Protein AF-A0A2K5RKD4-F1 (afdb_monomer_lite)

Foldseek 3Di:
DDDDDDPPDPDDPPPVVVVVVVVVVVVVVVVVVCVPDDPVNVLCLLCPPPRPVCVRNLCSVLVHDPVDDPVVSVVSVVVVVCVVDPPDPDDD

Structure (mmCIF, N/CA/C/O backbone):
data_AF-A0A2K5RKD4-F1
#
_entry.id   AF-A0A2K5RKD4-F1
#
loop_
_atom_site.group_PDB
_atom_site.id
_atom_site.type_symbol
_atom_site.label_atom_id
_atom_site.label_alt_id
_atom_site.label_comp_id
_atom_site.label_asym_id
_atom_site.label_entity_id
_atom_site.label_seq_id
_atom_site.pdbx_PDB_ins_code
_atom_site.Cartn_x
_atom_site.Cartn_y
_atom_site.Cartn_z
_atom_site.occupancy
_atom_site.B_iso_or_equiv
_atom_site.auth_seq_id
_atom_site.auth_comp_id
_atom_site.auth_asym_id
_atom_site.auth_atom_id
_atom_site.pdbx_PDB_model_num
ATOM 1 N N . MET A 1 1 ? 60.236 -24.797 -21.190 1.00 40.06 1 MET A N 1
ATOM 2 C CA . MET A 1 1 ? 59.625 -23.646 -21.891 1.00 40.06 1 MET A CA 1
ATOM 3 C C . MET A 1 1 ? 58.178 -23.988 -22.215 1.00 40.06 1 MET A C 1
ATOM 5 O O . MET A 1 1 ? 57.939 -25.110 -22.632 1.00 40.06 1 MET A O 1
ATOM 9 N N . ALA A 1 2 ? 57.292 -23.004 -22.022 1.00 38.91 2 ALA A N 1
ATOM 10 C CA . ALA A 1 2 ? 55.903 -22.886 -22.488 1.00 38.91 2 ALA A CA 1
ATOM 11 C C . ALA A 1 2 ? 54.828 -23.812 -21.874 1.00 38.91 2 ALA A C 1
ATOM 13 O O . ALA A 1 2 ? 54.592 -24.927 -22.328 1.00 38.91 2 ALA A O 1
ATOM 14 N N . ALA A 1 3 ? 54.123 -23.263 -20.878 1.00 41.66 3 ALA A N 1
ATOM 15 C CA . ALA A 1 3 ? 52.780 -23.666 -20.480 1.00 41.66 3 ALA A CA 1
ATOM 16 C C . ALA A 1 3 ? 51.777 -23.251 -21.573 1.00 41.66 3 ALA A C 1
ATOM 18 O O . ALA A 1 3 ? 51.781 -22.096 -22.004 1.00 41.66 3 ALA A O 1
ATOM 19 N N . SER A 1 4 ? 50.935 -24.188 -22.018 1.00 44.75 4 SER A N 1
ATOM 20 C CA . SER A 1 4 ? 49.750 -23.884 -22.827 1.00 44.75 4 SER A CA 1
ATOM 21 C C . SER A 1 4 ? 48.748 -23.142 -21.950 1.00 44.75 4 SER A C 1
ATOM 23 O O . SER A 1 4 ? 48.202 -23.715 -21.011 1.00 44.75 4 SER A O 1
ATOM 25 N N . GLY A 1 5 ? 48.565 -21.854 -22.231 1.00 43.81 5 GLY A N 1
ATOM 26 C CA . GLY A 1 5 ? 47.524 -21.039 -21.624 1.00 43.81 5 GLY A CA 1
ATOM 27 C C . GLY A 1 5 ? 46.160 -21.490 -22.127 1.00 43.81 5 GLY A C 1
ATOM 28 O O . GLY A 1 5 ? 45.875 -21.405 -23.320 1.00 43.81 5 GLY A O 1
ATOM 29 N N . GLU A 1 6 ? 45.330 -21.965 -21.206 1.00 43.31 6 GLU A N 1
ATOM 30 C CA . GLU A 1 6 ? 43.898 -22.121 -21.403 1.00 43.31 6 GLU A CA 1
ATOM 31 C C . GLU A 1 6 ? 43.323 -20.748 -21.764 1.00 43.31 6 GLU A C 1
ATOM 33 O O . GLU A 1 6 ? 43.387 -19.787 -20.993 1.00 43.31 6 GLU A O 1
ATOM 38 N N . SER A 1 7 ? 42.809 -20.638 -22.985 1.00 45.88 7 SER A N 1
ATOM 39 C CA . SER A 1 7 ? 42.069 -19.479 -23.453 1.00 45.88 7 SER A CA 1
ATOM 40 C C . SER A 1 7 ? 40.773 -19.377 -22.653 1.00 45.88 7 SER A C 1
ATOM 42 O O . SER A 1 7 ? 39.756 -19.972 -23.016 1.00 45.88 7 SER A O 1
ATOM 44 N N . GLY A 1 8 ? 40.821 -18.634 -21.550 1.00 45.09 8 GLY A N 1
ATOM 45 C CA . GLY A 1 8 ? 39.639 -18.165 -20.848 1.00 45.09 8 GLY A CA 1
ATOM 46 C C . GLY A 1 8 ? 38.785 -17.350 -21.811 1.00 45.09 8 GLY A C 1
ATOM 47 O O . GLY A 1 8 ? 39.130 -16.230 -22.182 1.00 45.09 8 GLY A O 1
ATOM 48 N N . THR A 1 9 ? 37.672 -17.933 -22.240 1.00 50.81 9 THR A N 1
ATOM 49 C CA . THR A 1 9 ? 36.572 -17.213 -22.873 1.00 50.81 9 THR A CA 1
ATOM 50 C C . THR A 1 9 ? 36.149 -16.072 -21.940 1.00 50.81 9 THR A C 1
ATOM 52 O O . THR A 1 9 ? 35.808 -16.363 -20.789 1.00 50.81 9 THR A O 1
ATOM 55 N N . PRO A 1 10 ? 36.144 -14.795 -22.366 1.00 48.28 10 PRO A N 1
ATOM 56 C CA . PRO A 1 10 ? 35.578 -13.732 -21.553 1.00 48.28 10 PRO A CA 1
ATOM 57 C C . PRO A 1 10 ? 34.063 -13.938 -21.546 1.00 48.28 10 PRO A C 1
ATOM 59 O O . PRO A 1 10 ? 33.363 -13.653 -22.517 1.00 48.28 10 PRO A O 1
ATOM 62 N N . GLY A 1 11 ? 33.573 -14.541 -20.467 1.00 47.41 11 GLY A N 1
ATOM 63 C CA . GLY A 1 11 ? 32.159 -14.785 -20.261 1.00 47.41 11 GLY A CA 1
ATOM 64 C C . GLY A 1 11 ? 31.374 -13.474 -20.259 1.00 47.41 11 GLY A C 1
ATOM 65 O O . GLY A 1 11 ? 31.622 -12.596 -19.443 1.00 47.41 11 GLY A O 1
ATOM 66 N N . SER A 1 12 ? 30.410 -13.382 -21.175 1.00 53.41 12 SER A N 1
ATOM 67 C CA . SER A 1 12 ? 29.050 -12.896 -20.911 1.00 53.41 12 SER A CA 1
ATOM 68 C C . SER A 1 12 ? 28.919 -11.658 -20.001 1.00 53.41 12 SER A C 1
ATOM 70 O O . SER A 1 12 ? 28.324 -11.729 -18.929 1.00 53.41 12 SER A O 1
ATOM 72 N N . GLY A 1 13 ? 29.414 -10.503 -20.455 1.00 50.56 13 GLY A N 1
ATOM 73 C CA . GLY A 1 13 ? 29.206 -9.199 -19.802 1.00 50.56 13 GLY A CA 1
ATOM 74 C C . GLY A 1 13 ? 27.964 -8.414 -20.263 1.00 50.56 13 GLY A C 1
ATOM 75 O O . GLY A 1 13 ? 27.740 -7.315 -19.772 1.00 50.56 13 GLY A O 1
ATOM 76 N N . GLY A 1 14 ? 27.164 -8.935 -21.204 1.00 55.91 14 GLY A N 1
ATOM 77 C CA . GLY A 1 14 ? 25.990 -8.223 -21.746 1.00 55.91 14 GLY A CA 1
ATOM 78 C C . GLY A 1 14 ? 24.738 -8.288 -20.860 1.00 55.91 14 GLY A C 1
ATOM 79 O O . GLY A 1 14 ? 23.956 -7.348 -20.810 1.00 55.91 14 GLY A O 1
ATOM 80 N N . SER A 1 15 ? 24.574 -9.365 -20.087 1.00 67.31 15 SER A N 1
ATOM 81 C CA . SER A 1 15 ? 23.308 -9.652 -19.397 1.00 67.31 15 SER A CA 1
ATOM 82 C C . SER A 1 15 ? 23.003 -8.728 -18.213 1.00 67.31 15 SER A C 1
ATOM 84 O O . SER A 1 15 ? 21.833 -8.509 -17.907 1.00 67.31 15 SER A O 1
ATOM 86 N N . THR A 1 16 ? 24.017 -8.213 -17.514 1.00 75.94 16 THR A N 1
ATOM 87 C CA . THR A 1 16 ? 23.825 -7.384 -16.311 1.00 75.94 16 THR A CA 1
ATOM 88 C C . THR A 1 16 ? 23.643 -5.908 -16.632 1.00 75.94 16 THR A C 1
ATOM 90 O O . THR A 1 16 ? 22.843 -5.246 -15.978 1.00 75.94 16 THR A O 1
ATOM 93 N N . GLU A 1 17 ? 24.345 -5.401 -17.645 1.00 81.38 17 GLU A N 1
ATOM 94 C CA . GLU A 1 17 ? 24.223 -4.009 -18.088 1.00 81.38 17 GLU A CA 1
ATOM 95 C C . GLU A 1 17 ? 22.860 -3.764 -18.747 1.00 81.38 17 GLU A C 1
ATOM 97 O O . GLU A 1 17 ? 22.176 -2.793 -18.432 1.00 81.38 17 GLU A O 1
ATOM 102 N N . GLU A 1 18 ? 22.401 -4.692 -19.590 1.00 82.50 18 GLU A N 1
ATOM 103 C CA . GLU A 1 18 ? 21.071 -4.630 -20.207 1.00 82.50 18 GLU A CA 1
ATOM 104 C C . GLU A 1 18 ? 19.947 -4.730 -19.163 1.00 82.50 18 GLU A C 1
ATOM 106 O O . GLU A 1 18 ? 18.974 -3.969 -19.213 1.00 82.50 18 GLU A O 1
ATOM 111 N N . ALA A 1 19 ? 20.099 -5.611 -18.167 1.00 83.38 19 ALA A N 1
ATOM 112 C CA . ALA A 1 19 ? 19.166 -5.704 -17.047 1.00 83.38 19 ALA A CA 1
ATOM 113 C C . ALA A 1 19 ? 19.144 -4.410 -16.217 1.00 83.38 19 ALA A C 1
ATOM 115 O O . ALA A 1 19 ? 18.069 -3.913 -15.876 1.00 83.38 19 ALA A O 1
ATOM 116 N N . PHE A 1 20 ? 20.310 -3.823 -15.935 1.00 87.06 20 PHE A N 1
ATOM 117 C CA . PHE A 1 20 ? 20.412 -2.558 -15.212 1.00 87.06 20 PHE A CA 1
ATOM 118 C C . PHE A 1 20 ? 19.762 -1.402 -15.981 1.00 87.06 20 PHE A C 1
ATOM 120 O O . PHE A 1 20 ? 18.978 -0.644 -15.408 1.00 87.06 20 PHE A O 1
ATOM 127 N N . MET A 1 21 ? 20.024 -1.293 -17.285 1.00 89.19 21 MET A N 1
ATOM 128 C CA . MET A 1 21 ? 19.426 -0.262 -18.136 1.00 89.19 21 MET A CA 1
ATOM 129 C C . MET A 1 21 ? 17.906 -0.394 -18.217 1.00 89.19 21 MET A C 1
ATOM 131 O O . MET A 1 21 ? 17.213 0.626 -18.173 1.00 89.19 21 MET A O 1
ATOM 135 N N . THR A 1 22 ? 17.388 -1.623 -18.256 1.00 86.25 22 THR A N 1
ATOM 136 C CA . THR A 1 22 ? 15.944 -1.909 -18.213 1.00 86.25 22 THR A CA 1
ATOM 137 C C . THR A 1 22 ? 15.330 -1.429 -16.898 1.00 86.25 22 THR A C 1
ATOM 139 O O . THR A 1 22 ? 14.416 -0.608 -16.902 1.00 86.25 22 THR A O 1
ATOM 142 N N . VAL A 1 23 ? 15.903 -1.829 -15.758 1.00 85.62 23 VAL A N 1
ATOM 143 C CA . VAL A 1 23 ? 15.430 -1.387 -14.435 1.00 85.62 23 VAL A CA 1
ATOM 144 C C . VAL A 1 23 ? 15.495 0.139 -14.305 1.00 85.62 23 VAL A C 1
ATOM 146 O O . VAL A 1 23 ? 14.564 0.768 -13.806 1.00 85.62 23 VAL A O 1
ATOM 149 N N . TYR A 1 24 ? 16.566 0.766 -14.790 1.00 85.56 24 TYR A N 1
ATOM 150 C CA . TYR A 1 24 ? 16.734 2.217 -14.743 1.00 85.56 24 TYR A CA 1
ATOM 151 C C . TYR A 1 24 ? 15.702 2.965 -15.599 1.00 85.56 24 TYR A C 1
ATOM 153 O O . TYR A 1 24 ? 15.178 4.007 -15.186 1.00 85.56 24 TYR A O 1
ATOM 161 N N . THR A 1 25 ? 15.386 2.446 -16.788 1.00 87.19 25 THR A N 1
ATOM 162 C CA . THR A 1 25 ? 14.338 3.028 -17.635 1.00 87.19 25 THR A CA 1
ATOM 163 C C . THR A 1 25 ? 12.957 2.853 -17.019 1.00 87.19 25 THR A C 1
ATOM 165 O O . THR A 1 25 ? 12.188 3.817 -17.013 1.00 87.19 25 THR A O 1
ATOM 168 N N . ASP A 1 26 ? 12.673 1.698 -16.423 1.00 83.31 26 ASP A N 1
ATOM 169 C CA . ASP A 1 26 ? 11.421 1.446 -15.711 1.00 83.31 26 ASP A CA 1
ATOM 170 C C . ASP A 1 26 ? 11.235 2.409 -14.535 1.00 83.31 26 ASP A C 1
ATOM 172 O O . ASP A 1 26 ? 10.186 3.049 -14.421 1.00 83.31 26 ASP A O 1
ATOM 176 N N . VAL A 1 27 ? 12.272 2.606 -13.711 1.00 83.44 27 VAL A N 1
ATOM 177 C CA . VAL A 1 27 ? 12.249 3.561 -12.588 1.00 83.44 27 VAL A CA 1
ATOM 178 C C . VAL A 1 27 ? 11.945 4.975 -13.080 1.00 83.44 27 VAL A C 1
ATOM 180 O O . VAL A 1 27 ? 11.031 5.622 -12.567 1.00 83.44 27 VAL A O 1
ATOM 183 N N . LYS A 1 28 ? 12.617 5.436 -14.141 1.00 85.62 28 LYS A N 1
ATOM 184 C CA . LYS A 1 28 ? 12.355 6.760 -14.732 1.00 85.62 28 LYS A CA 1
ATOM 185 C C . LYS A 1 28 ? 10.940 6.913 -15.280 1.00 85.62 28 LYS A C 1
ATOM 187 O O . LYS A 1 28 ? 10.362 8.001 -15.232 1.00 85.62 28 LYS A O 1
ATOM 192 N N . GLN A 1 29 ? 10.380 5.857 -15.862 1.00 83.44 29 GLN A N 1
ATOM 193 C CA . GLN A 1 29 ? 9.001 5.881 -16.342 1.00 83.44 29 GLN A CA 1
ATOM 194 C C . GLN A 1 29 ? 8.007 5.933 -15.183 1.00 83.44 29 GLN A C 1
ATOM 196 O O . GLN A 1 29 ? 6.982 6.609 -15.292 1.00 83.44 29 GLN A O 1
ATOM 201 N N . ILE A 1 30 ? 8.308 5.252 -14.077 1.00 79.50 30 ILE A N 1
ATOM 202 C CA . ILE A 1 30 ? 7.485 5.313 -12.874 1.00 79.50 30 ILE A CA 1
ATOM 203 C C . ILE A 1 30 ? 7.523 6.714 -12.266 1.00 79.50 30 ILE A C 1
ATOM 205 O O . ILE A 1 30 ? 6.458 7.273 -12.023 1.00 79.50 30 ILE A O 1
ATOM 209 N N . GLU A 1 31 ? 8.702 7.321 -12.122 1.00 80.19 31 GLU A N 1
ATOM 210 C CA . GLU A 1 31 ? 8.835 8.701 -11.637 1.00 80.19 31 GLU A CA 1
ATOM 211 C C . GLU A 1 31 ? 7.970 9.667 -12.457 1.00 80.19 31 GLU A C 1
ATOM 213 O O . GLU A 1 31 ? 7.206 10.454 -11.902 1.00 80.19 31 GLU A O 1
ATOM 218 N N . LYS A 1 32 ? 8.008 9.558 -13.793 1.00 83.81 32 LYS A N 1
ATOM 219 C CA . LYS A 1 32 ? 7.177 10.385 -14.682 1.00 83.81 32 LYS A CA 1
ATOM 220 C C . LYS A 1 32 ? 5.678 10.148 -14.510 1.00 83.81 32 LYS A C 1
ATOM 222 O O . LYS A 1 32 ? 4.915 11.111 -14.525 1.00 83.81 32 LYS A O 1
ATOM 227 N N . ARG A 1 33 ? 5.250 8.890 -14.367 1.00 79.38 33 ARG A N 1
ATOM 228 C CA . ARG A 1 33 ? 3.839 8.544 -14.120 1.00 79.38 33 ARG A CA 1
ATOM 229 C C . ARG A 1 33 ? 3.362 9.057 -12.761 1.00 79.38 33 ARG A C 1
ATOM 231 O O . ARG A 1 33 ? 2.224 9.506 -12.653 1.00 79.38 33 ARG A O 1
ATOM 238 N N . ASP A 1 34 ? 4.235 9.035 -11.761 1.00 75.56 34 ASP A N 1
ATOM 239 C CA . ASP A 1 34 ? 3.913 9.390 -10.380 1.00 75.56 34 ASP A CA 1
ATOM 240 C C . ASP A 1 34 ? 3.918 10.892 -10.102 1.00 75.56 34 ASP A C 1
ATOM 242 O O . ASP A 1 34 ? 3.238 11.337 -9.180 1.00 75.56 34 ASP A O 1
ATOM 246 N N . LEU A 1 35 ? 4.595 11.694 -10.927 1.00 77.69 35 LEU A N 1
ATOM 247 C CA . LEU A 1 35 ? 4.602 13.158 -10.807 1.00 77.69 35 LEU A CA 1
ATOM 248 C C . LEU A 1 35 ? 3.203 13.797 -10.879 1.00 77.69 35 LEU A C 1
ATOM 250 O O . LEU A 1 35 ? 3.000 14.885 -10.348 1.00 77.69 35 LEU A O 1
ATOM 254 N N . VAL A 1 36 ? 2.236 13.140 -11.527 1.00 77.25 36 VAL A N 1
ATOM 255 C CA . VAL A 1 36 ? 0.856 13.642 -11.690 1.00 77.25 36 VAL A CA 1
ATOM 256 C C . VAL A 1 36 ? -0.094 13.040 -10.641 1.00 77.25 36 VAL A C 1
ATOM 258 O O . VAL A 1 36 ? -1.277 13.392 -10.581 1.00 77.25 36 VAL A O 1
ATOM 261 N N . LEU A 1 37 ? 0.387 12.128 -9.785 1.00 74.44 37 LEU A N 1
ATOM 262 C CA . LEU A 1 37 ? -0.471 11.498 -8.789 1.00 74.44 37 LEU A CA 1
ATOM 263 C C . LEU A 1 37 ? -0.856 12.494 -7.689 1.00 74.44 37 LEU A C 1
ATOM 265 O O . LEU A 1 37 ? -0.048 12.954 -6.890 1.00 74.44 37 LEU A O 1
ATOM 269 N N . THR A 1 38 ? -2.155 12.773 -7.614 1.00 82.75 38 THR A N 1
ATOM 270 C CA . THR A 1 38 ? -2.760 13.450 -6.466 1.00 82.75 38 THR A CA 1
ATOM 271 C C . THR A 1 38 ? -2.750 12.530 -5.240 1.00 82.75 38 THR A C 1
ATOM 273 O O . THR A 1 38 ? -2.779 11.303 -5.376 1.00 82.75 38 THR A O 1
ATOM 276 N N . SER A 1 39 ? -2.799 13.095 -4.027 1.00 78.44 39 SER A N 1
ATOM 277 C CA . SER A 1 39 ? -2.725 12.326 -2.770 1.00 78.44 39 SER A CA 1
ATOM 278 C C . SER A 1 39 ? -3.752 11.187 -2.686 1.00 78.44 39 SER A C 1
ATOM 280 O O . SER A 1 39 ? -3.455 10.110 -2.178 1.00 78.44 39 SER A O 1
ATOM 282 N N . LYS A 1 40 ? -4.955 11.380 -3.246 1.00 79.56 40 LYS A N 1
ATOM 283 C CA . LYS A 1 40 ? -6.011 10.351 -3.277 1.00 79.56 40 LYS A CA 1
ATOM 284 C C . LYS A 1 40 ? -5.665 9.174 -4.193 1.00 79.56 40 LYS A C 1
ATOM 286 O O . LYS A 1 40 ? -5.953 8.029 -3.854 1.00 79.56 40 LYS A O 1
ATOM 291 N N . ASN A 1 41 ? -5.051 9.446 -5.341 1.00 78.88 41 ASN A N 1
ATOM 292 C CA . ASN A 1 41 ? -4.632 8.406 -6.280 1.00 78.88 41 ASN A CA 1
ATOM 293 C C . ASN A 1 41 ? -3.406 7.654 -5.749 1.00 78.88 41 ASN A C 1
ATOM 295 O O . ASN A 1 41 ? -3.276 6.453 -5.978 1.00 78.88 41 ASN A O 1
ATOM 299 N N . GLN A 1 42 ? -2.552 8.345 -4.989 1.00 77.38 42 GLN A N 1
ATOM 300 C CA . GLN A 1 42 ? -1.369 7.762 -4.365 1.00 77.38 42 GLN A CA 1
ATOM 301 C C . GLN A 1 42 ? -1.746 6.751 -3.285 1.00 77.38 42 GLN A C 1
ATOM 303 O O . GLN A 1 42 ? -1.244 5.631 -3.313 1.00 77.38 42 GLN A O 1
ATOM 308 N N . ILE A 1 43 ? -2.702 7.095 -2.415 1.00 78.88 43 ILE A N 1
ATOM 309 C CA . ILE A 1 43 ? -3.236 6.166 -1.407 1.00 78.88 43 ILE A CA 1
ATOM 310 C C . ILE A 1 43 ? -3.797 4.913 -2.085 1.00 78.88 43 ILE A C 1
ATOM 312 O O . ILE A 1 43 ? -3.384 3.810 -1.749 1.00 78.88 43 ILE A O 1
ATOM 316 N N . LYS A 1 44 ? -4.652 5.074 -3.106 1.00 77.88 44 LYS A N 1
ATOM 317 C CA . LYS A 1 44 ? -5.249 3.938 -3.831 1.00 77.88 44 LYS A CA 1
ATOM 318 C C . LYS A 1 44 ? -4.215 3.001 -4.449 1.00 77.88 44 LYS A C 1
ATOM 320 O O . LYS A 1 44 ? -4.449 1.801 -4.476 1.00 77.88 44 LYS A O 1
ATOM 325 N N . ARG A 1 45 ? -3.099 3.534 -4.956 1.00 79.25 45 ARG A N 1
ATOM 326 C CA . ARG A 1 45 ? -2.011 2.719 -5.510 1.00 79.25 45 ARG A CA 1
ATOM 327 C C . ARG A 1 45 ? -1.294 1.923 -4.423 1.00 79.25 45 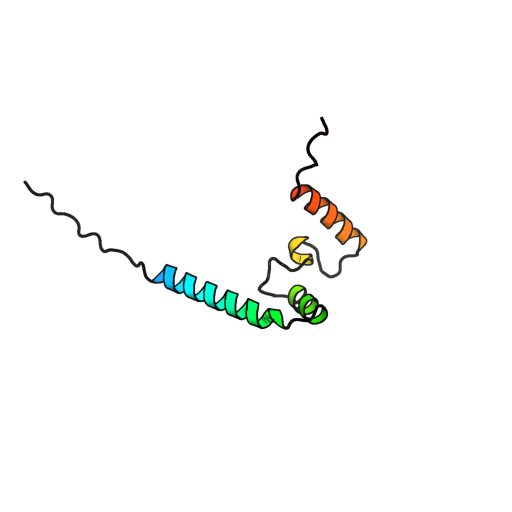ARG A C 1
ATOM 329 O O . ARG A 1 45 ? -1.014 0.748 -4.625 1.00 79.25 45 ARG A O 1
ATOM 336 N N . LEU A 1 46 ? -0.983 2.579 -3.306 1.00 76.06 46 LEU A N 1
ATOM 337 C CA . LEU A 1 46 ? -0.228 1.993 -2.197 1.00 76.06 46 LEU A CA 1
ATOM 338 C C . LEU A 1 46 ? -1.019 0.923 -1.446 1.00 76.06 46 LEU A C 1
ATOM 340 O O . LEU A 1 46 ? -0.423 -0.016 -0.937 1.00 76.06 46 LEU A O 1
ATOM 344 N N . THR A 1 47 ? -2.343 1.050 -1.388 1.00 74.94 47 THR A N 1
ATOM 345 C CA . THR A 1 47 ? -3.217 0.102 -0.687 1.00 74.94 47 THR A CA 1
ATOM 346 C C . THR A 1 47 ? -3.865 -0.922 -1.623 1.00 74.94 47 THR A C 1
ATOM 348 O O . THR A 1 47 ? -4.765 -1.641 -1.195 1.00 74.94 47 THR A O 1
ATOM 351 N N . HIS A 1 48 ? -3.490 -0.972 -2.910 1.00 78.12 48 HIS A N 1
ATOM 352 C CA . HIS A 1 48 ? -4.080 -1.937 -3.838 1.00 78.12 48 HIS A CA 1
ATOM 353 C C . HIS A 1 48 ? -3.496 -3.340 -3.600 1.00 78.12 48 HIS A C 1
ATOM 355 O O . HIS A 1 48 ? -2.268 -3.485 -3.605 1.00 78.12 48 HIS A O 1
ATOM 361 N N . PRO A 1 49 ? -4.333 -4.380 -3.433 1.00 67.75 49 PRO A N 1
ATOM 362 C CA . PRO A 1 49 ? -3.850 -5.747 -3.276 1.00 67.75 49 PRO A CA 1
ATOM 363 C C . PRO A 1 49 ? -3.037 -6.169 -4.507 1.00 67.75 49 PRO A C 1
ATOM 365 O O . PRO A 1 49 ? -3.490 -6.035 -5.641 1.00 67.75 49 PRO A O 1
ATOM 368 N N . GLY A 1 50 ? -1.811 -6.648 -4.283 1.00 64.50 50 GLY A N 1
ATOM 369 C CA . GLY A 1 50 ? -0.888 -7.038 -5.355 1.00 64.50 50 GLY A CA 1
ATOM 370 C C . GLY A 1 50 ? -0.067 -5.893 -5.961 1.00 64.50 50 GLY A C 1
ATOM 371 O O . GLY A 1 50 ? 0.542 -6.083 -7.015 1.00 64.50 50 GLY A O 1
ATOM 372 N N . SER A 1 51 ? -0.022 -4.706 -5.338 1.00 62.12 51 SER A N 1
ATOM 373 C CA . SER A 1 51 ? 0.853 -3.632 -5.821 1.00 62.12 51 SER A CA 1
ATOM 374 C C . SER A 1 51 ? 2.330 -4.062 -5.770 1.00 62.12 51 SER A C 1
ATOM 376 O O . SER A 1 51 ? 2.857 -4.452 -4.731 1.00 62.12 51 SER A O 1
ATOM 378 N N . SER A 1 52 ? 3.016 -3.979 -6.915 1.00 49.81 52 SER A N 1
ATOM 379 C CA . SER A 1 52 ? 4.438 -4.344 -7.036 1.00 49.81 52 SER A CA 1
ATOM 380 C C . SER A 1 52 ? 5.375 -3.357 -6.325 1.00 49.81 52 SER A C 1
ATOM 382 O O . SER A 1 52 ? 6.547 -3.667 -6.126 1.00 49.81 52 SER A O 1
ATOM 384 N N . TYR A 1 53 ? 4.863 -2.197 -5.886 1.00 55.78 53 TYR A N 1
ATOM 385 C CA . TYR A 1 53 ? 5.511 -1.308 -4.908 1.00 55.78 53 TYR A CA 1
ATOM 386 C C . TYR A 1 53 ? 5.367 -1.875 -3.489 1.00 55.78 53 TYR A C 1
ATOM 388 O O . TYR A 1 53 ? 4.980 -1.195 -2.540 1.00 55.78 53 TYR A O 1
ATOM 396 N N . PHE A 1 54 ? 5.695 -3.157 -3.375 1.00 48.53 54 PHE A N 1
ATOM 397 C CA . PHE A 1 54 ? 5.541 -4.015 -2.209 1.00 48.53 54 PHE A CA 1
ATOM 398 C C . PHE A 1 54 ? 6.180 -3.431 -0.934 1.00 48.53 54 PHE A C 1
ATOM 400 O O . PHE A 1 54 ? 5.790 -3.769 0.175 1.00 48.53 54 PHE A O 1
ATOM 407 N N . SER A 1 55 ? 7.127 -2.498 -1.070 1.00 57.19 55 SER A N 1
ATOM 408 C CA . SER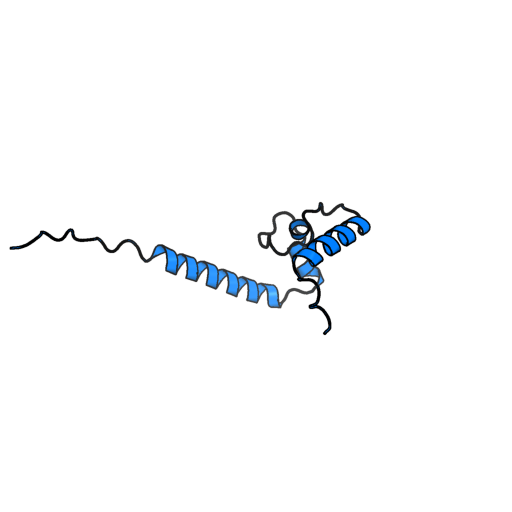 A 1 55 ? 7.823 -1.847 0.044 1.00 57.19 55 SER A CA 1
ATOM 409 C C . SER A 1 55 ? 7.167 -0.572 0.590 1.00 57.19 55 SER A C 1
ATOM 411 O O . SER A 1 55 ? 7.707 0.007 1.531 1.00 57.19 55 SER A O 1
ATOM 413 N N . LEU A 1 56 ? 6.046 -0.100 0.029 1.00 71.62 56 LEU A N 1
ATOM 414 C CA . LEU A 1 56 ? 5.428 1.174 0.439 1.00 71.62 56 LEU A CA 1
ATOM 415 C C . LEU A 1 56 ? 3.968 1.058 0.898 1.00 71.62 56 LEU A C 1
ATOM 417 O O . LEU A 1 56 ? 3.386 2.066 1.305 1.00 71.62 56 LEU A O 1
ATOM 421 N N . ASN A 1 57 ? 3.373 -0.135 0.863 1.00 80.69 57 ASN A N 1
ATOM 422 C CA . ASN A 1 57 ? 2.079 -0.350 1.499 1.00 80.69 57 ASN A CA 1
ATOM 423 C C . ASN A 1 57 ? 2.258 -0.297 3.030 1.00 80.69 57 ASN A C 1
ATOM 425 O O . ASN A 1 57 ? 3.004 -1.113 3.578 1.00 80.69 57 ASN A O 1
ATOM 429 N N . PRO A 1 58 ? 1.587 0.621 3.749 1.00 80.12 58 PRO A N 1
ATOM 430 C CA . PRO A 1 58 ? 1.719 0.710 5.201 1.00 80.12 58 PRO A CA 1
ATOM 431 C C . PRO A 1 58 ? 1.301 -0.579 5.923 1.00 80.12 58 PRO A C 1
ATOM 433 O O . PRO A 1 58 ? 1.852 -0.873 6.982 1.00 80.12 58 PRO A O 1
ATOM 436 N N . PHE A 1 59 ? 0.379 -1.364 5.359 1.00 83.25 59 PHE A N 1
ATOM 437 C CA . PHE A 1 59 ? -0.071 -2.627 5.946 1.00 83.25 59 PHE A CA 1
ATOM 438 C C . PHE A 1 59 ? 0.976 -3.733 5.804 1.00 83.25 59 PHE A C 1
ATOM 440 O O . PHE A 1 59 ? 1.297 -4.388 6.792 1.00 83.25 59 PHE A O 1
ATOM 447 N N . ASP A 1 60 ? 1.599 -3.864 4.630 1.00 79.38 60 ASP A N 1
ATOM 448 C CA . ASP A 1 60 ? 2.670 -4.846 4.407 1.00 79.38 60 ASP A CA 1
ATOM 449 C C . ASP A 1 60 ? 3.928 -4.493 5.219 1.00 79.38 60 ASP A C 1
ATOM 451 O O . ASP A 1 60 ? 4.555 -5.369 5.815 1.00 79.38 60 ASP A O 1
ATOM 455 N N . VAL A 1 61 ? 4.258 -3.196 5.329 1.00 80.75 61 VAL A N 1
ATOM 456 C CA . VAL A 1 61 ? 5.380 -2.704 6.153 1.00 80.75 61 VAL A CA 1
ATOM 457 C C . VAL A 1 61 ? 5.153 -2.985 7.638 1.00 80.75 61 VAL A C 1
ATOM 459 O O . VAL A 1 61 ? 6.085 -3.366 8.345 1.00 80.75 61 VAL A O 1
ATOM 462 N N . LEU A 1 62 ? 3.924 -2.800 8.124 1.00 83.50 62 LEU A N 1
ATOM 463 C CA . LEU A 1 62 ? 3.569 -3.090 9.514 1.00 83.50 62 LEU A CA 1
ATOM 464 C C . LEU A 1 62 ? 3.224 -4.568 9.752 1.00 83.50 62 LEU A C 1
ATOM 466 O O . LEU A 1 62 ? 3.040 -4.947 10.910 1.00 83.50 62 LEU A O 1
ATOM 470 N N . GLN A 1 63 ? 3.173 -5.385 8.693 1.00 82.56 63 GLN A N 1
ATOM 471 C CA . GLN A 1 63 ? 2.749 -6.788 8.709 1.00 82.56 63 GLN A CA 1
ATOM 472 C C . GLN A 1 63 ? 1.372 -6.963 9.368 1.00 82.56 63 GLN A C 1
ATOM 474 O O . GLN A 1 63 ? 1.186 -7.771 10.281 1.00 82.56 63 GLN A O 1
ATOM 479 N N . LEU A 1 64 ? 0.415 -6.145 8.933 1.00 84.44 64 LEU A N 1
ATOM 480 C CA . LEU A 1 64 ? -0.955 -6.111 9.429 1.00 84.44 64 LEU A CA 1
ATOM 481 C C . LEU A 1 64 ? -1.949 -6.341 8.294 1.00 84.44 64 LEU A C 1
ATOM 483 O O . LEU A 1 64 ? -1.691 -5.987 7.149 1.00 84.44 64 LEU A O 1
ATOM 487 N N . ASP A 1 65 ? -3.103 -6.900 8.642 1.00 83.81 65 ASP A N 1
ATOM 488 C CA . ASP A 1 65 ? -4.240 -6.982 7.730 1.00 83.81 65 ASP A CA 1
ATOM 489 C C . ASP A 1 65 ? -4.860 -5.572 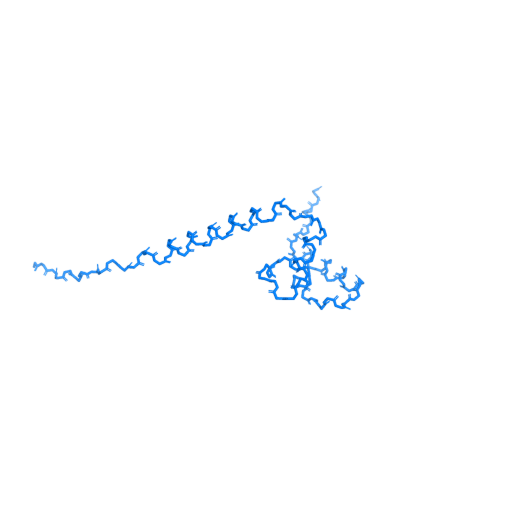7.558 1.00 83.81 65 ASP A C 1
ATOM 491 O O . ASP A 1 65 ? -4.949 -4.828 8.545 1.00 83.81 65 ASP A O 1
ATOM 495 N N . PRO A 1 66 ? -5.251 -5.158 6.338 1.00 80.12 66 PRO A N 1
ATOM 496 C CA . PRO A 1 66 ? -5.962 -3.900 6.104 1.00 80.12 66 PRO A CA 1
ATOM 497 C C . PRO A 1 66 ? -7.246 -3.710 6.930 1.00 80.12 66 PRO A C 1
ATOM 499 O O . PRO A 1 66 ? -7.640 -2.566 7.148 1.00 80.12 66 PRO A O 1
ATOM 502 N N . GLU A 1 67 ? -7.872 -4.781 7.427 1.00 82.56 67 GLU A N 1
ATOM 503 C CA . GLU A 1 67 ? -9.108 -4.714 8.233 1.00 82.56 67 GLU A CA 1
ATOM 504 C C . GLU A 1 67 ? -8.863 -4.496 9.748 1.00 82.56 67 GLU A C 1
ATOM 506 O O . GLU A 1 67 ? -9.784 -4.556 10.567 1.00 82.56 67 GLU A O 1
ATOM 511 N N . VAL A 1 68 ? -7.612 -4.265 10.161 1.00 85.88 68 VAL A N 1
ATOM 512 C CA . VAL A 1 68 ? -7.228 -4.098 11.573 1.00 85.88 68 VAL A CA 1
ATOM 513 C C . VAL A 1 68 ? -7.633 -2.724 12.121 1.00 85.88 68 VAL A C 1
ATOM 515 O O . VAL A 1 68 ? -7.593 -1.709 11.433 1.00 85.88 68 VAL A O 1
ATOM 518 N N . THR A 1 69 ? -7.974 -2.676 13.413 1.00 90.38 69 THR A N 1
ATOM 519 C CA . THR A 1 69 ? -8.345 -1.427 14.094 1.00 90.38 69 THR A CA 1
ATOM 520 C C . THR A 1 69 ? -7.183 -0.431 14.217 1.00 90.38 69 THR A C 1
ATOM 522 O O . THR A 1 69 ? -6.026 -0.800 14.437 1.00 90.38 69 THR A O 1
ATOM 525 N N . ASP A 1 70 ? -7.505 0.866 14.182 1.00 85.88 70 ASP A N 1
ATOM 526 C CA . ASP A 1 70 ? -6.541 1.971 14.326 1.00 85.88 70 ASP A CA 1
ATOM 527 C C . ASP A 1 70 ? -5.673 1.884 15.594 1.00 85.88 70 ASP A C 1
ATOM 529 O O . ASP A 1 70 ? -4.523 2.337 15.619 1.00 85.88 70 ASP A O 1
ATOM 533 N N . GLU A 1 71 ? -6.225 1.321 16.670 1.00 87.50 71 GLU A N 1
ATOM 534 C CA . GLU A 1 71 ? -5.536 1.078 17.940 1.00 87.50 71 GLU A CA 1
ATOM 535 C C . GLU A 1 71 ? -4.305 0.184 17.745 1.00 87.50 71 GLU A C 1
ATOM 537 O O . GLU A 1 71 ? -3.206 0.487 18.231 1.00 87.50 71 GLU A O 1
ATOM 542 N N . ASP A 1 72 ? -4.473 -0.902 16.997 1.00 86.88 72 ASP A N 1
ATOM 543 C CA . ASP A 1 72 ? -3.440 -1.909 16.790 1.00 86.88 72 ASP A CA 1
ATOM 544 C C . ASP A 1 72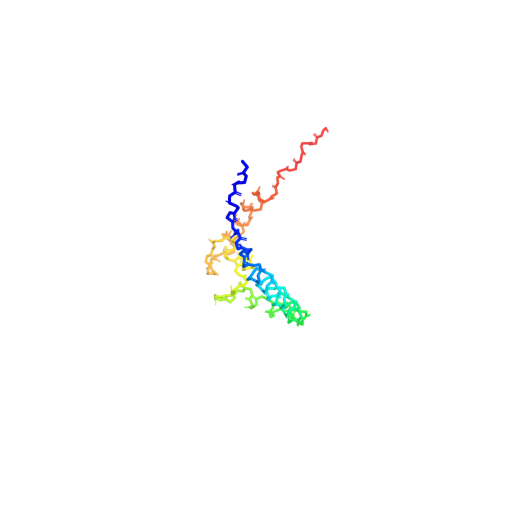 ? -2.412 -1.459 15.747 1.00 86.88 72 ASP A C 1
ATOM 546 O O . ASP A 1 72 ? -1.209 -1.678 15.943 1.00 86.88 72 ASP A O 1
ATOM 550 N N . ILE A 1 73 ? -2.843 -0.697 14.734 1.00 88.75 73 ILE A N 1
ATOM 551 C CA . ILE A 1 73 ? -1.948 -0.002 13.792 1.00 88.75 73 ILE A CA 1
ATOM 552 C C . ILE A 1 73 ? -0.987 0.918 14.558 1.00 88.75 73 ILE A C 1
ATOM 554 O O . ILE A 1 73 ? 0.236 0.842 14.395 1.00 88.75 73 ILE A O 1
ATOM 558 N N . LYS A 1 74 ? -1.509 1.748 15.472 1.00 88.00 74 LYS A N 1
ATOM 559 C CA . LYS A 1 74 ? -0.690 2.667 16.282 1.00 88.00 74 LYS A CA 1
ATOM 560 C C . LYS A 1 74 ? 0.293 1.928 17.191 1.00 88.00 74 LYS A C 1
ATOM 562 O O . LYS A 1 74 ? 1.410 2.408 17.399 1.00 88.00 74 LYS A O 1
ATOM 567 N N . LYS A 1 75 ? -0.092 0.778 17.758 1.00 89.81 75 LYS A N 1
ATOM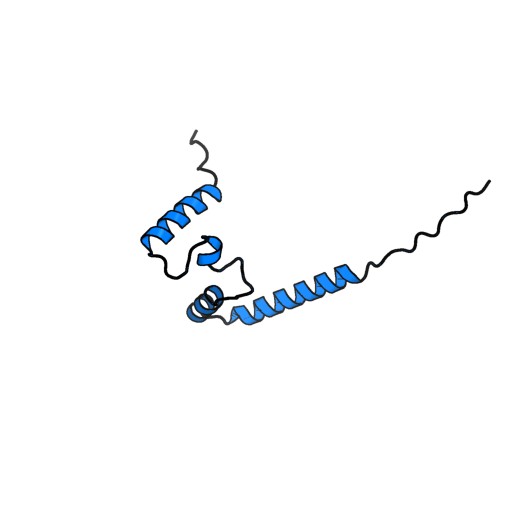 568 C CA . LYS A 1 75 ? 0.805 -0.046 18.591 1.00 89.81 75 LYS A CA 1
ATOM 569 C C . LYS A 1 75 ? 1.965 -0.607 17.769 1.00 89.81 75 LYS A C 1
ATOM 571 O O . LYS A 1 75 ? 3.115 -0.430 18.177 1.00 89.81 75 LYS A O 1
ATOM 576 N N . ARG A 1 76 ? 1.683 -1.213 16.610 1.00 87.06 76 ARG A N 1
ATOM 577 C CA . ARG A 1 76 ? 2.720 -1.768 15.724 1.00 87.06 76 ARG A CA 1
ATOM 578 C C . ARG A 1 76 ? 3.653 -0.695 15.190 1.00 87.06 76 ARG A C 1
ATOM 580 O O . ARG A 1 76 ? 4.865 -0.873 15.264 1.00 87.06 76 ARG A O 1
ATOM 587 N N . PHE A 1 77 ? 3.116 0.450 14.772 1.00 88.06 77 PHE A N 1
ATOM 588 C CA . PHE A 1 77 ? 3.930 1.575 14.315 1.00 88.06 77 PHE A CA 1
ATOM 589 C C . PHE A 1 77 ? 4.926 2.043 15.385 1.00 88.06 77 PHE A C 1
ATOM 591 O O . PHE A 1 77 ? 6.114 2.177 15.103 1.00 88.06 77 PHE A O 1
ATOM 598 N N . ARG A 1 78 ? 4.483 2.231 16.638 1.00 86.69 78 ARG A N 1
ATOM 599 C CA . ARG A 1 78 ? 5.376 2.632 17.743 1.00 86.69 78 ARG A CA 1
ATOM 600 C C . ARG A 1 78 ? 6.483 1.609 18.004 1.00 86.69 78 ARG A C 1
ATOM 602 O O . ARG A 1 78 ? 7.623 1.998 18.252 1.00 86.69 78 ARG A O 1
ATOM 609 N N . GLN A 1 79 ? 6.150 0.321 17.947 1.00 85.12 79 GLN A N 1
ATOM 610 C CA . GLN A 1 79 ? 7.114 -0.763 18.125 1.00 85.12 79 GLN A CA 1
ATOM 611 C C . GLN A 1 79 ? 8.150 -0.783 16.995 1.00 85.12 79 GLN A C 1
ATOM 613 O O . GLN A 1 79 ? 9.347 -0.847 17.269 1.00 85.12 79 GLN A O 1
ATOM 618 N N . TYR A 1 80 ? 7.695 -0.680 15.746 1.00 83.12 80 TYR A N 1
ATOM 619 C CA . TYR A 1 80 ? 8.551 -0.688 14.563 1.00 83.12 80 TYR A CA 1
ATOM 620 C C . TYR A 1 80 ? 9.462 0.547 14.527 1.00 83.12 80 TYR A C 1
ATOM 622 O O . TYR A 1 80 ? 10.671 0.428 14.351 1.00 83.12 80 TYR A O 1
ATOM 630 N N . ASN A 1 81 ? 8.923 1.732 14.831 1.00 82.38 81 ASN A N 1
ATOM 631 C CA . ASN A 1 81 ? 9.674 2.989 14.831 1.00 82.38 81 ASN A CA 1
ATOM 632 C C . ASN A 1 81 ? 10.831 3.003 15.850 1.00 82.38 81 ASN A C 1
ATOM 634 O O . ASN A 1 81 ? 11.900 3.538 15.569 1.00 82.38 81 ASN A O 1
ATOM 638 N N . LYS A 1 82 ? 10.655 2.353 17.011 1.00 78.88 82 LYS A N 1
ATOM 639 C CA . LYS A 1 82 ? 11.731 2.167 18.003 1.00 78.88 82 LYS A CA 1
ATOM 640 C C . LYS A 1 82 ? 12.885 1.308 17.471 1.00 78.88 82 LYS A C 1
ATOM 642 O O . LYS A 1 82 ? 14.008 1.448 17.939 1.00 78.88 82 LYS A O 1
ATO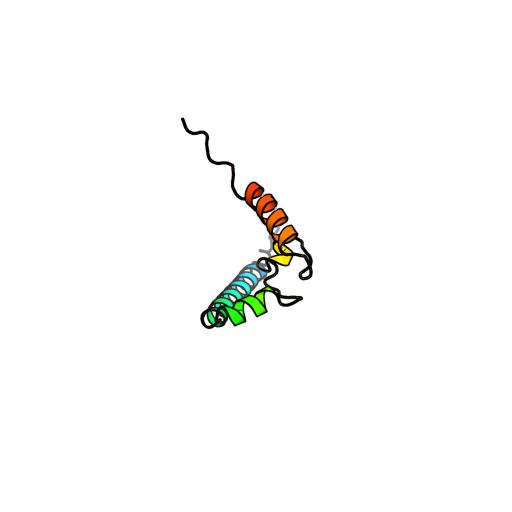M 647 N N . PHE A 1 83 ? 12.608 0.399 16.541 1.00 74.69 83 PHE A N 1
ATOM 648 C CA . PHE A 1 83 ? 13.627 -0.447 15.926 1.00 74.69 83 PHE A CA 1
ATOM 649 C C . PHE A 1 83 ? 14.392 0.285 14.811 1.00 74.69 83 PHE A C 1
ATOM 651 O O . PHE A 1 83 ? 15.577 0.032 14.624 1.00 74.69 83 PHE A O 1
ATOM 658 N N . LEU A 1 84 ? 13.744 1.223 14.108 1.00 70.44 84 LEU A N 1
ATOM 659 C CA . LEU A 1 84 ? 14.363 1.999 13.022 1.00 70.44 84 LEU A CA 1
ATOM 660 C C . LEU A 1 84 ? 15.208 3.178 13.501 1.00 70.44 84 LEU A C 1
ATOM 662 O O . LEU A 1 84 ? 16.176 3.537 12.832 1.00 70.44 84 LEU A O 1
ATOM 666 N N . TYR A 1 85 ? 14.857 3.781 14.637 1.00 72.00 85 TYR A N 1
ATOM 667 C CA . TYR A 1 85 ? 15.602 4.904 15.194 1.00 72.00 85 TYR A CA 1
ATOM 668 C C . TYR A 1 85 ? 16.249 4.511 16.520 1.00 72.00 85 TYR A C 1
ATOM 670 O O . TYR A 1 85 ? 15.534 4.159 17.465 1.00 72.00 85 TYR A O 1
ATOM 678 N N . PRO A 1 86 ? 17.587 4.596 16.635 1.00 68.19 86 PRO A N 1
ATOM 679 C CA . PRO A 1 86 ? 18.242 4.381 17.911 1.00 68.19 86 PRO A CA 1
ATOM 680 C C . PRO A 1 86 ? 17.734 5.410 18.932 1.00 68.19 86 PRO A C 1
ATOM 682 O O . PRO A 1 86 ? 17.418 6.549 18.566 1.00 68.19 86 PRO A O 1
ATOM 685 N N . PRO A 1 87 ? 17.638 5.029 20.219 1.00 69.62 87 PRO A N 1
ATOM 686 C CA . PRO A 1 87 ? 17.257 5.969 21.260 1.00 69.62 87 PRO A CA 1
ATOM 687 C C . PRO A 1 87 ? 18.214 7.163 21.248 1.00 69.62 87 PRO A C 1
ATOM 689 O O . PRO A 1 87 ? 19.408 7.009 20.983 1.00 69.62 87 PRO A O 1
ATOM 692 N N . ALA A 1 88 ? 17.668 8.353 21.517 1.00 69.81 88 ALA A N 1
ATOM 693 C CA . ALA A 1 88 ? 18.441 9.587 21.540 1.00 69.81 88 ALA A CA 1
ATOM 694 C C . ALA A 1 88 ? 19.717 9.407 22.387 1.00 69.81 88 ALA A C 1
ATOM 696 O O . ALA A 1 88 ? 19.644 8.804 23.465 1.00 69.81 88 ALA A O 1
ATOM 697 N N . PRO A 1 89 ? 20.877 9.906 21.919 1.00 70.88 89 PRO A N 1
ATOM 698 C CA . PRO A 1 89 ? 22.125 9.760 22.651 1.00 70.88 89 PRO A CA 1
ATOM 699 C C . PRO A 1 89 ? 21.998 10.387 24.048 1.00 70.88 89 PRO A C 1
ATOM 701 O O . PRO A 1 89 ? 21.271 11.375 24.212 1.00 70.88 89 PRO A O 1
ATOM 704 N N . PRO A 1 90 ? 22.687 9.830 25.062 1.00 72.56 90 PRO A N 1
ATOM 705 C CA . PRO A 1 90 ? 22.615 10.344 26.423 1.00 72.56 90 PRO A CA 1
ATOM 706 C C . PRO A 1 90 ? 23.019 11.821 26.435 1.00 72.56 90 PRO A C 1
ATOM 708 O O . PRO A 1 90 ? 24.056 12.199 25.882 1.00 72.56 90 PRO A O 1
ATOM 711 N N . LYS A 1 91 ? 22.180 12.667 27.045 1.00 73.31 91 LYS A N 1
ATOM 712 C CA . LYS A 1 91 ? 22.533 14.069 27.285 1.00 73.31 91 LYS A CA 1
ATOM 713 C C . LYS A 1 91 ? 23.687 14.083 28.291 1.00 73.31 91 LYS A C 1
ATOM 715 O O . LYS A 1 91 ? 23.555 13.484 29.356 1.00 73.31 91 LYS A O 1
ATOM 720 N N . LYS A 1 92 ? 24.810 14.679 27.882 1.00 65.00 92 LYS A N 1
ATOM 721 C CA . LYS A 1 92 ? 25.999 14.887 28.718 1.00 65.00 92 LYS A CA 1
ATOM 722 C C . LYS A 1 92 ? 25.696 15.817 29.884 1.00 65.00 92 LYS A C 1
ATOM 724 O O . LYS A 1 92 ? 24.860 16.727 29.683 1.00 65.00 92 LYS A O 1
#

Secondary structure (DSSP, 8-state):
-------------HHHHHHHHHHHHHHHHHHHHHTT--HHHHHHHHTSTT-S-TTS-HHHHHT--TT--HHHHHHHHHHHHHHHSPPPPPP-

pLDDT: mean 73.55, std 14.18, range [38.91, 90.38]

Sequence (92 aa):
MAASGESGTPGSGGSTEEAFMTVYTDVKQIEKRDLVLTSKNQIKRLTHPGSSYFSLNPFDVLQLDPEVTDEDIKKRFRQYNKFLYPPAPPKK

InterPro domains:
  IPR036869 Chaperone J-domain superfamily [SSF46565] (55-89)
  IPR042858 DnaJ homolog subfamily C member 8 [PTHR15606] (1-86)

Radius of gyration: 23.69 Å; chains: 1; bounding box: 69×39×52 Å

Organism: Cebus imitator (NCBI:txid2715852)